Protein AF-A0A9D4ZRN0-F1 (afdb_monomer)

Radius of gyration: 14.26 Å; Cα contacts (8 Å, |Δi|>4): 109; chains: 1; bounding box: 32×36×39 Å

Mean predicted aligned error: 3.95 Å

Nearest PDB structures (foldseek):
  2sqc-assembly1_A  TM=8.623E-01  e=4.900E-04  Alicyclobacillus acidocaldarius
  5bp8-assembly1_A  TM=7.832E-01  e=8.165E-03  Streptomyces platensis
  1w6k-assembly1_A  TM=7.875E-01  e=8.637E-03  Homo sapiens
  7xr7-assembly1_A  TM=6.961E-01  e=7.326E-02  Streptomyces showdoensis

Secondary structure (DSSP, 8-state):
------HHHHHHHHHHHHHHHTSGGGTTHHHHS-HHHHHHHHHHHHHT--TTS----SSSSSHHHHHHHHHHHHHHHT-STHHHHHHHHHHT--TT--

Foldseek 3Di:
DDPDDFLLVLLVVLLVQLVCVVDPNCVCVCVVAPPVNSVVSLVVNVVQQDPQLFHFDPPDPTRVSSLVSSLSSCVSSVHDSNVSSVVSVVVPQDPVRD

Solvent-accessible surface area (backbone atoms only — not comparable to full-atom values): 5494 Å² total; per-residue (Å²): 138,80,94,67,91,49,53,33,61,53,16,51,53,46,28,55,48,33,54,29,67,78,36,92,78,28,73,68,44,61,78,81,51,41,71,68,57,53,52,50,54,50,50,48,48,61,69,57,42,42,95,78,24,37,21,61,21,88,90,44,86,32,48,65,43,8,26,55,33,38,42,51,15,26,65,58,64,70,49,84,67,45,64,45,28,54,52,33,54,62,71,67,55,43,97,83,78,104

pLDDT: mean 92.27, std 7.61, range [54.75, 98.56]

Organism: Adiantum capillus-veneris (NCBI:txid13818)

Structure (mmCIF, N/CA/C/O backbone):
data_AF-A0A9D4ZRN0-F1
#
_entry.id   AF-A0A9D4ZRN0-F1
#
loop_
_atom_site.group_PDB
_atom_site.id
_atom_site.type_symbol
_atom_site.label_atom_id
_atom_site.label_alt_id
_atom_site.label_comp_id
_atom_site.label_asym_id
_atom_site.label_entity_id
_atom_site.label_seq_id
_atom_site.pdbx_PDB_ins_code
_atom_site.Cartn_x
_atom_site.Cartn_y
_atom_site.Cartn_z
_atom_site.occupancy
_atom_site.B_iso_or_equiv
_atom_site.auth_seq_id
_atom_site.auth_comp_id
_atom_site.auth_asym_id
_atom_site.auth_atom_id
_atom_site.pdbx_PDB_model_num
ATOM 1 N N . MET A 1 1 ? 8.562 -23.538 4.192 1.00 65.75 1 MET A N 1
ATOM 2 C CA . MET A 1 1 ? 8.247 -22.134 4.526 1.00 65.75 1 MET A CA 1
ATOM 3 C C . MET A 1 1 ? 8.472 -21.362 3.246 1.00 65.75 1 MET A C 1
ATOM 5 O O . MET A 1 1 ? 9.605 -21.344 2.791 1.00 65.75 1 MET A O 1
ATOM 9 N N . ASN A 1 2 ? 7.408 -20.880 2.608 1.00 75.88 2 ASN A N 1
ATOM 10 C CA . ASN A 1 2 ? 7.514 -20.225 1.305 1.00 75.88 2 ASN A CA 1
ATOM 11 C C . ASN A 1 2 ? 7.520 -18.712 1.517 1.00 75.88 2 ASN A C 1
ATOM 13 O O . ASN A 1 2 ? 6.690 -18.204 2.273 1.00 75.88 2 ASN A O 1
ATOM 17 N N . ASP A 1 3 ? 8.449 -18.022 0.863 1.00 88.50 3 ASP A N 1
ATOM 18 C CA . ASP A 1 3 ? 8.509 -16.563 0.828 1.00 88.50 3 ASP A CA 1
ATOM 19 C C . ASP A 1 3 ? 7.404 -16.051 -0.102 1.00 88.50 3 ASP A C 1
ATOM 21 O O . ASP A 1 3 ? 7.532 -16.058 -1.325 1.00 88.50 3 ASP A O 1
ATOM 25 N N . THR A 1 4 ? 6.246 -15.768 0.491 1.00 92.56 4 THR A N 1
ATOM 26 C CA . THR A 1 4 ? 5.045 -15.339 -0.233 1.00 92.56 4 THR A CA 1
ATOM 27 C C . THR A 1 4 ? 4.995 -13.812 -0.201 1.00 92.56 4 THR A C 1
ATOM 29 O O . THR A 1 4 ? 5.260 -13.248 0.863 1.00 92.56 4 THR A O 1
ATOM 32 N N . PRO A 1 5 ? 4.658 -13.131 -1.312 1.00 93.62 5 PRO A N 1
ATOM 33 C CA . PRO A 1 5 ? 4.539 -11.675 -1.324 1.00 93.62 5 PRO A CA 1
ATOM 34 C C . PRO A 1 5 ? 3.524 -11.187 -0.287 1.00 93.62 5 PRO A C 1
ATOM 36 O O . PRO A 1 5 ? 2.533 -11.865 -0.008 1.00 93.62 5 PRO A O 1
ATOM 39 N N . THR A 1 6 ? 3.776 -10.004 0.274 1.00 97.12 6 THR A N 1
ATOM 40 C CA . THR A 1 6 ? 2.886 -9.362 1.247 1.00 97.12 6 THR A CA 1
ATOM 41 C C . THR A 1 6 ? 2.610 -7.912 0.866 1.00 97.12 6 THR A C 1
ATOM 43 O O . THR A 1 6 ? 3.486 -7.203 0.360 1.00 97.12 6 THR A O 1
ATOM 46 N N . ALA A 1 7 ? 1.385 -7.453 1.138 1.00 97.12 7 ALA A N 1
ATOM 47 C CA . ALA A 1 7 ? 0.941 -6.098 0.818 1.00 97.12 7 ALA A CA 1
ATOM 48 C C . ALA A 1 7 ? 1.839 -5.013 1.436 1.00 97.12 7 ALA A C 1
ATOM 50 O O . ALA A 1 7 ? 2.153 -4.026 0.777 1.00 97.12 7 ALA A O 1
ATOM 51 N N . ASP A 1 8 ? 2.308 -5.202 2.671 1.00 96.88 8 ASP A N 1
ATOM 52 C CA . ASP A 1 8 ? 3.161 -4.229 3.358 1.00 96.88 8 ASP A CA 1
ATOM 53 C C . ASP A 1 8 ? 4.556 -4.082 2.729 1.00 96.88 8 ASP A C 1
ATOM 55 O O . ASP A 1 8 ? 5.048 -2.960 2.609 1.00 96.88 8 ASP A O 1
ATOM 59 N N . VAL A 1 9 ? 5.180 -5.173 2.276 1.00 97.38 9 VAL A N 1
ATOM 60 C CA . VAL A 1 9 ? 6.478 -5.119 1.583 1.00 97.38 9 VAL A CA 1
ATOM 61 C C . VAL A 1 9 ? 6.314 -4.545 0.179 1.00 97.38 9 VAL A C 1
ATOM 63 O O . VAL A 1 9 ? 7.047 -3.623 -0.185 1.00 97.38 9 VAL A O 1
ATOM 66 N N . THR A 1 10 ? 5.321 -5.015 -0.586 1.00 97.19 10 THR A N 1
ATOM 67 C CA . THR A 1 10 ? 5.042 -4.466 -1.921 1.00 97.19 10 THR A CA 1
ATOM 68 C C . THR A 1 10 ? 4.764 -2.968 -1.847 1.00 97.19 10 THR A C 1
ATOM 70 O O . THR A 1 10 ? 5.346 -2.203 -2.612 1.00 97.19 10 THR A O 1
ATOM 73 N N . ALA A 1 11 ? 3.954 -2.516 -0.885 1.00 97.81 11 ALA A N 1
ATOM 74 C CA . ALA A 1 11 ? 3.642 -1.101 -0.715 1.00 97.81 11 ALA A CA 1
ATOM 75 C C . ALA A 1 11 ? 4.892 -0.241 -0.473 1.00 97.81 11 ALA A C 1
ATOM 77 O O . ALA A 1 11 ? 5.016 0.829 -1.062 1.00 97.81 11 ALA A O 1
ATOM 78 N N . ARG A 1 12 ? 5.857 -0.709 0.328 1.00 97.06 12 ARG A N 1
ATOM 79 C CA . ARG A 1 12 ? 7.109 0.033 0.559 1.00 97.06 12 ARG A CA 1
ATOM 80 C C . ARG A 1 12 ? 7.955 0.174 -0.697 1.00 97.06 12 ARG A C 1
ATOM 82 O O . ARG A 1 12 ? 8.497 1.251 -0.936 1.00 97.06 12 ARG A O 1
ATOM 89 N N . VAL A 1 13 ? 8.057 -0.891 -1.490 1.00 95.62 13 VAL A N 1
ATOM 90 C CA . VAL A 1 13 ? 8.771 -0.844 -2.772 1.00 95.62 13 VAL A CA 1
ATOM 91 C C . VAL A 1 13 ? 8.070 0.129 -3.715 1.00 95.62 13 VAL A C 1
ATOM 93 O O . VAL A 1 13 ? 8.717 1.019 -4.254 1.00 95.62 13 VAL A O 1
ATOM 96 N N . MET A 1 14 ? 6.748 0.027 -3.852 1.00 95.56 14 MET A N 1
ATOM 97 C CA . MET A 1 14 ? 5.964 0.914 -4.715 1.00 95.56 14 MET A CA 1
ATOM 98 C C . MET A 1 14 ? 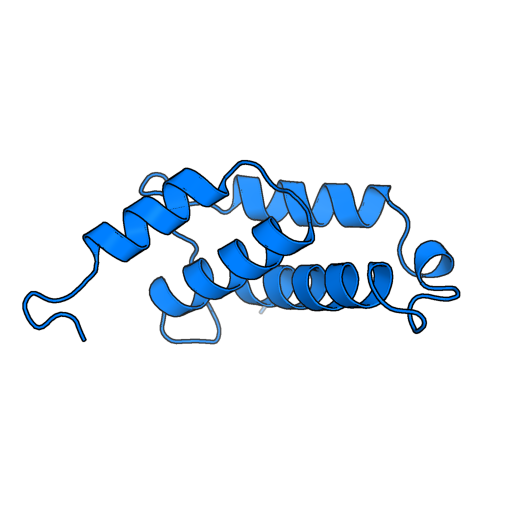6.070 2.389 -4.291 1.00 95.56 14 MET A C 1
ATOM 100 O O . MET A 1 14 ? 6.264 3.251 -5.144 1.00 95.56 14 MET A O 1
ATOM 104 N N . GLU A 1 15 ? 6.014 2.686 -2.988 1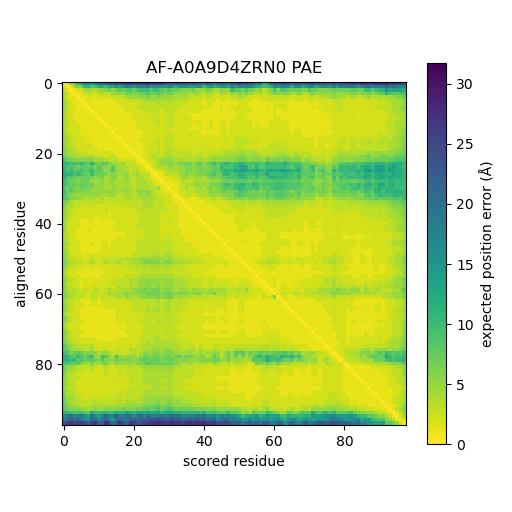.00 96.00 15 GLU A N 1
ATOM 105 C CA . GLU A 1 15 ? 6.201 4.046 -2.461 1.00 96.00 15 GLU A CA 1
ATOM 106 C C . GLU A 1 15 ? 7.602 4.590 -2.782 1.00 96.00 15 GLU A C 1
ATOM 108 O O . GLU A 1 15 ? 7.725 5.693 -3.317 1.00 96.00 15 GLU A O 1
ATOM 113 N N . LEU A 1 16 ? 8.660 3.828 -2.470 1.00 94.06 16 LEU A N 1
ATOM 114 C CA . LEU A 1 16 ? 10.047 4.228 -2.742 1.00 94.06 16 LEU A CA 1
ATOM 115 C C . LEU A 1 16 ? 10.226 4.589 -4.215 1.00 94.06 16 LEU A C 1
ATOM 117 O O . LEU A 1 16 ? 10.826 5.600 -4.563 1.00 94.06 16 LEU A O 1
ATOM 121 N N . VAL A 1 17 ? 9.690 3.744 -5.076 1.00 92.50 17 VAL A N 1
ATOM 122 C CA . VAL A 1 17 ? 9.854 3.850 -6.515 1.00 92.50 17 VAL A CA 1
ATOM 123 C C . VAL A 1 17 ? 9.124 5.056 -7.055 1.00 92.50 17 VAL A C 1
ATOM 125 O O . VAL A 1 17 ? 9.713 5.811 -7.821 1.00 92.50 17 VAL A O 1
ATOM 128 N N . GLY A 1 18 ? 7.868 5.249 -6.658 1.00 91.50 18 GLY A N 1
ATOM 129 C CA . GLY A 1 18 ? 7.116 6.419 -7.080 1.00 91.50 18 GLY A CA 1
ATOM 130 C C . GLY A 1 18 ? 7.840 7.710 -6.682 1.00 91.50 18 GLY A C 1
ATOM 131 O O . GLY A 1 18 ? 7.982 8.610 -7.502 1.00 91.50 18 GLY A O 1
ATOM 132 N N . ARG A 1 19 ? 8.430 7.753 -5.477 1.00 92.06 19 ARG A N 1
ATOM 133 C CA . ARG A 1 19 ? 9.245 8.894 -5.026 1.00 92.06 19 ARG A CA 1
ATOM 134 C C . ARG A 1 19 ? 10.518 9.076 -5.848 1.00 92.06 19 ARG A C 1
ATOM 136 O O . ARG A 1 19 ? 10.914 10.208 -6.099 1.00 92.06 19 ARG A O 1
ATOM 143 N N . LEU A 1 20 ? 11.170 7.985 -6.253 1.00 91.50 20 LEU A N 1
ATOM 144 C CA . LEU A 1 20 ? 12.352 8.056 -7.110 1.00 91.50 20 LEU A CA 1
ATOM 145 C C . LEU A 1 20 ? 12.002 8.573 -8.507 1.00 91.50 20 LEU A C 1
ATOM 147 O O . LEU A 1 20 ? 12.754 9.394 -9.022 1.00 91.50 20 LEU A O 1
ATOM 151 N N . ILE A 1 21 ? 10.866 8.154 -9.077 1.00 88.12 21 ILE A N 1
ATOM 152 C CA . ILE A 1 21 ? 10.351 8.649 -10.368 1.00 88.12 21 ILE A CA 1
ATOM 153 C C . ILE A 1 21 ? 10.074 10.156 -10.309 1.00 88.12 21 ILE A C 1
ATOM 155 O O . ILE A 1 21 ? 10.363 10.867 -11.266 1.00 88.12 21 ILE A O 1
ATOM 159 N N . GLU A 1 22 ? 9.539 10.649 -9.192 1.00 86.06 22 GLU A N 1
ATOM 160 C CA . GLU A 1 22 ? 9.314 12.084 -8.969 1.00 86.06 22 GLU A CA 1
ATOM 161 C C . GLU A 1 22 ? 10.612 12.876 -8.724 1.00 86.06 22 GLU A C 1
ATOM 163 O O . GLU A 1 22 ? 10.604 14.106 -8.775 1.00 86.06 22 GLU A O 1
ATOM 168 N N . SER A 1 23 ? 11.725 12.194 -8.446 1.00 87.56 23 SER A N 1
ATOM 169 C CA . SER A 1 23 ? 13.009 12.811 -8.110 1.00 87.56 23 SER A CA 1
ATOM 170 C C . SER A 1 23 ? 14.003 12.789 -9.273 1.00 87.56 23 SER A C 1
ATOM 172 O O . SER A 1 23 ? 13.974 11.913 -10.133 1.00 87.56 23 SER A O 1
ATOM 174 N N . GLU A 1 24 ? 14.996 13.678 -9.228 1.00 82.44 24 GLU A N 1
ATOM 175 C CA . GLU A 1 24 ? 16.134 13.66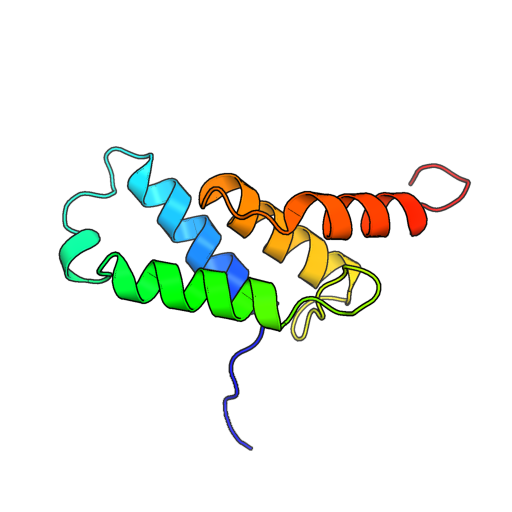3 -10.163 1.00 82.44 24 GLU A CA 1
ATOM 176 C C . GLU A 1 24 ? 17.013 12.399 -10.024 1.00 82.44 24 GLU A C 1
ATOM 178 O O . GLU A 1 24 ? 17.827 12.110 -10.894 1.00 82.44 24 GLU A O 1
ATOM 183 N N . GLN A 1 25 ? 16.837 11.612 -8.954 1.00 82.06 25 GLN A N 1
ATOM 184 C CA . GLN A 1 25 ? 17.581 10.370 -8.701 1.00 82.06 25 GLN A CA 1
ATOM 185 C C . GLN A 1 25 ? 16.998 9.157 -9.445 1.00 82.06 25 GLN A C 1
ATOM 187 O O . GLN A 1 25 ? 17.555 8.064 -9.363 1.00 82.06 25 GLN A O 1
ATOM 192 N N . GLY A 1 26 ? 15.876 9.324 -10.154 1.00 79.88 26 GLY A N 1
ATOM 193 C CA . GLY A 1 26 ? 15.209 8.261 -10.908 1.00 79.88 26 GLY A CA 1
ATOM 194 C C . GLY A 1 26 ? 15.877 7.891 -12.237 1.00 79.88 26 GLY A C 1
ATOM 195 O O . GLY A 1 26 ? 15.340 7.060 -12.976 1.00 79.88 26 GLY A O 1
ATOM 196 N N . GLU A 1 27 ? 17.020 8.492 -12.579 1.00 82.00 27 GLU A N 1
ATOM 197 C CA . GLU A 1 27 ? 17.711 8.221 -13.839 1.00 82.00 27 GLU A CA 1
ATOM 198 C C . GLU A 1 27 ? 18.088 6.730 -13.953 1.00 82.00 27 GLU A C 1
ATOM 200 O O . GLU A 1 27 ? 18.679 6.132 -13.056 1.00 82.00 27 GLU A O 1
ATOM 205 N N . GLY A 1 28 ? 17.681 6.089 -15.052 1.00 81.94 28 GLY A N 1
ATOM 206 C CA . GLY A 1 28 ? 17.902 4.656 -15.280 1.00 81.94 28 GLY A CA 1
ATOM 207 C C . GLY A 1 28 ? 16.939 3.708 -14.549 1.00 81.94 28 GLY A C 1
ATOM 208 O O . GLY A 1 28 ? 16.959 2.508 -14.826 1.00 81.94 28 GLY A O 1
ATOM 209 N N . LEU A 1 29 ? 16.038 4.197 -13.686 1.00 85.00 29 LEU A N 1
ATOM 210 C CA . LEU A 1 29 ? 15.076 3.349 -12.962 1.00 85.00 29 LEU A CA 1
ATOM 211 C C . LEU A 1 29 ? 14.159 2.559 -13.909 1.00 85.00 29 LEU A C 1
ATOM 213 O O . LEU A 1 29 ? 13.878 1.389 -13.661 1.00 85.00 29 LEU A O 1
ATOM 217 N N . ALA A 1 30 ? 13.758 3.163 -15.031 1.00 79.44 30 ALA A N 1
ATOM 218 C CA . ALA A 1 30 ? 12.918 2.516 -16.041 1.00 79.44 30 ALA A CA 1
ATOM 219 C C . ALA A 1 30 ? 13.553 1.248 -16.648 1.00 79.44 30 ALA A C 1
ATOM 221 O O . ALA A 1 30 ? 12.828 0.356 -17.086 1.00 79.44 30 ALA A O 1
ATOM 222 N N . GLN A 1 31 ? 14.889 1.141 -16.652 1.00 82.94 31 GLN A N 1
ATOM 223 C CA . GLN A 1 31 ? 15.599 -0.053 -17.122 1.00 82.94 31 GLN A CA 1
ATOM 224 C C . GLN A 1 31 ? 15.451 -1.221 -16.141 1.00 82.94 31 GLN A C 1
ATOM 226 O O . GLN A 1 31 ? 15.275 -2.365 -16.554 1.00 82.94 31 GLN A O 1
ATOM 231 N N . TRP A 1 32 ? 15.526 -0.932 -14.843 1.00 81.62 32 TRP A N 1
ATOM 232 C CA . TRP A 1 32 ? 15.408 -1.935 -13.784 1.00 81.62 32 TRP A CA 1
ATOM 233 C C . TRP A 1 32 ? 13.957 -2.246 -13.444 1.00 81.62 32 TRP A C 1
ATOM 235 O O . TRP A 1 32 ? 13.661 -3.313 -12.906 1.00 81.62 32 TRP A O 1
ATOM 245 N N . MET A 1 33 ? 13.050 -1.324 -13.764 1.00 85.50 33 MET A N 1
ATOM 246 C CA . MET A 1 33 ? 11.659 -1.445 -13.390 1.00 85.50 33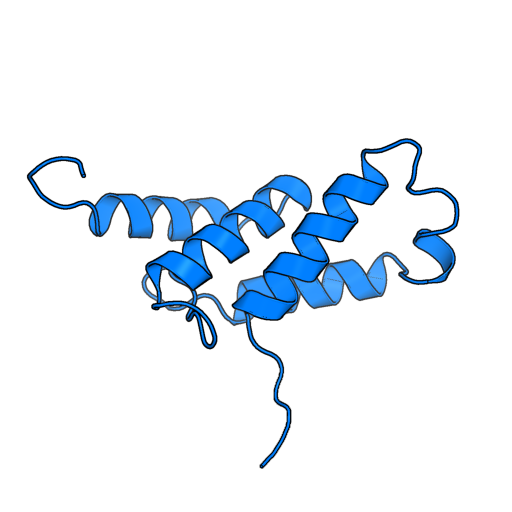 MET A CA 1
ATOM 247 C C . MET A 1 33 ? 10.720 -0.830 -14.432 1.00 85.50 33 MET A C 1
ATOM 249 O O . MET A 1 33 ? 10.286 0.320 -14.319 1.00 85.50 33 MET A O 1
ATOM 253 N N . PRO A 1 34 ? 10.394 -1.621 -15.466 1.00 89.31 34 PRO A N 1
ATOM 254 C CA . PRO A 1 34 ? 9.451 -1.227 -16.500 1.00 89.31 34 PRO A CA 1
ATOM 255 C C . PRO A 1 34 ? 8.069 -0.876 -15.936 1.00 89.31 34 PRO A C 1
ATOM 257 O O . PRO A 1 34 ? 7.626 -1.456 -14.942 1.00 89.31 34 PRO A O 1
ATOM 260 N N . LEU A 1 35 ? 7.338 -0.006 -16.639 1.00 88.12 35 LEU A N 1
ATOM 261 C CA . LEU A 1 35 ? 5.968 0.404 -16.288 1.00 88.12 35 LEU A CA 1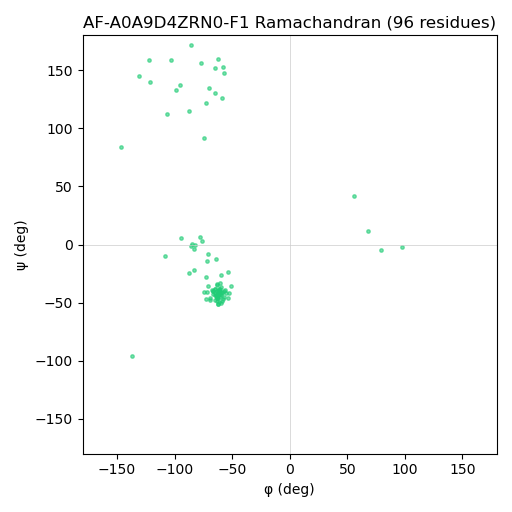
ATOM 262 C C . LEU A 1 35 ? 5.027 -0.785 -16.036 1.00 88.12 35 LEU A C 1
ATOM 264 O O . LEU A 1 35 ? 4.197 -0.738 -15.134 1.00 88.12 35 LEU A O 1
ATOM 268 N N . GLU A 1 36 ? 5.186 -1.880 -16.778 1.00 92.50 36 GLU A N 1
ATOM 269 C CA . GLU A 1 36 ? 4.398 -3.103 -16.590 1.00 92.50 36 GLU A CA 1
ATOM 270 C C . GLU A 1 36 ? 4.620 -3.758 -15.219 1.00 92.50 36 GLU A C 1
ATOM 272 O O . GLU A 1 36 ? 3.690 -4.318 -14.641 1.00 92.50 36 GLU A O 1
ATOM 277 N N . VAL A 1 37 ? 5.841 -3.695 -14.676 1.00 92.94 37 VAL A N 1
ATOM 278 C CA . VAL A 1 37 ? 6.149 -4.214 -13.333 1.00 92.94 37 VAL A CA 1
ATOM 279 C C . VAL A 1 37 ? 5.420 -3.385 -12.281 1.00 92.94 37 VAL A C 1
ATOM 281 O O . VAL A 1 37 ? 4.816 -3.945 -11.367 1.00 92.94 37 VAL A O 1
ATOM 284 N N . LEU A 1 38 ? 5.420 -2.062 -12.452 1.00 92.31 38 LEU A N 1
ATOM 285 C CA . LEU A 1 38 ? 4.725 -1.130 -11.565 1.00 92.31 38 LEU A CA 1
ATOM 286 C C . LEU A 1 38 ? 3.213 -1.337 -11.613 1.00 92.31 38 LEU A C 1
ATOM 288 O O . LEU A 1 38 ? 2.571 -1.422 -10.569 1.00 92.31 38 LEU A O 1
ATOM 292 N N . ALA A 1 39 ? 2.656 -1.509 -12.812 1.00 93.50 39 ALA A N 1
ATO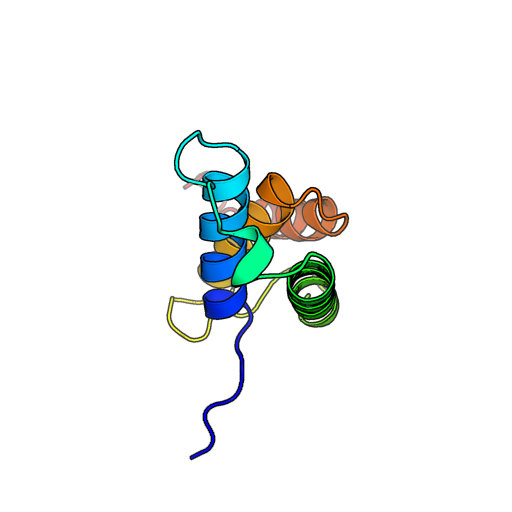M 293 C CA . ALA A 1 39 ? 1.242 -1.810 -12.989 1.00 93.50 39 ALA A CA 1
ATOM 294 C C . ALA A 1 39 ? 0.844 -3.111 -12.273 1.00 93.50 39 ALA A C 1
ATOM 296 O O . ALA A 1 39 ? -0.181 -3.149 -11.597 1.00 93.50 39 ALA A O 1
ATOM 297 N N . ARG A 1 40 ? 1.677 -4.162 -12.341 1.00 96.06 40 ARG A N 1
ATOM 298 C CA . ARG A 1 40 ? 1.431 -5.413 -11.600 1.00 96.06 40 ARG A CA 1
ATOM 299 C C . ARG A 1 40 ? 1.523 -5.233 -10.087 1.00 96.06 40 ARG A C 1
ATOM 301 O O . ARG A 1 40 ? 0.708 -5.809 -9.374 1.00 96.06 40 ARG A O 1
ATOM 308 N N . GLY A 1 41 ? 2.488 -4.453 -9.599 1.00 95.44 41 GLY A N 1
ATOM 309 C CA . GLY A 1 41 ? 2.610 -4.145 -8.172 1.00 95.44 41 GLY A CA 1
ATOM 310 C C . GLY A 1 41 ? 1.392 -3.386 -7.643 1.00 95.44 41 GLY A C 1
ATOM 311 O O . GLY A 1 41 ? 0.862 -3.726 -6.587 1.00 95.44 41 GLY A O 1
ATOM 312 N N . LEU A 1 42 ? 0.896 -2.416 -8.415 1.00 95.44 42 LEU A N 1
ATOM 313 C CA . LEU A 1 42 ? -0.316 -1.674 -8.083 1.00 95.44 42 LEU A CA 1
ATOM 314 C C . LEU A 1 42 ? -1.551 -2.583 -8.098 1.00 95.44 42 LEU A C 1
ATOM 316 O O . LEU A 1 42 ? -2.296 -2.600 -7.122 1.00 95.44 42 LEU A O 1
ATOM 320 N N . ALA A 1 43 ? -1.717 -3.391 -9.147 1.00 96.75 43 ALA A N 1
ATOM 321 C CA . ALA A 1 43 ? -2.817 -4.348 -9.256 1.00 96.75 43 ALA A CA 1
ATOM 322 C C . ALA A 1 43 ? -2.807 -5.380 -8.118 1.00 96.75 43 ALA A C 1
ATOM 324 O O . ALA A 1 43 ? -3.856 -5.724 -7.583 1.00 96.75 43 ALA A O 1
ATOM 325 N N . TYR A 1 44 ? -1.626 -5.847 -7.704 1.00 97.56 44 TYR A N 1
ATOM 326 C CA . TYR A 1 44 ? -1.489 -6.714 -6.537 1.00 97.56 44 TYR A CA 1
ATOM 327 C C . TYR A 1 44 ? -2.010 -6.025 -5.275 1.00 97.56 44 TYR A C 1
ATOM 329 O O . TYR A 1 44 ? -2.856 -6.586 -4.589 1.00 97.56 44 TYR A O 1
ATOM 337 N N . LEU A 1 45 ? -1.585 -4.787 -4.999 1.00 97.75 45 LEU A N 1
ATOM 338 C CA . LEU A 1 45 ? -2.099 -4.053 -3.842 1.00 97.75 45 LEU A CA 1
ATOM 339 C C . LEU A 1 45 ? -3.614 -3.828 -3.934 1.00 97.75 45 LEU A C 1
ATOM 341 O O . LEU A 1 45 ? -4.292 -3.935 -2.922 1.00 97.75 45 LEU A O 1
ATOM 345 N N . GLN A 1 46 ? -4.167 -3.554 -5.115 1.00 97.12 46 GLN A N 1
ATOM 346 C CA . GLN A 1 46 ? -5.620 -3.432 -5.285 1.00 97.12 46 GLN A CA 1
ATOM 347 C C . GLN A 1 46 ? -6.344 -4.745 -4.943 1.00 97.12 46 GLN A C 1
ATOM 349 O O . GLN A 1 46 ? -7.352 -4.721 -4.243 1.00 97.12 46 GLN A O 1
ATOM 354 N N . ASN A 1 47 ? -5.798 -5.884 -5.372 1.00 97.25 47 ASN A N 1
ATOM 355 C CA . ASN A 1 47 ? -6.378 -7.206 -5.122 1.00 97.25 47 ASN A CA 1
ATOM 356 C C . ASN A 1 47 ? -6.235 -7.678 -3.667 1.00 97.25 47 ASN A C 1
ATOM 358 O O . ASN A 1 47 ? -7.071 -8.441 -3.196 1.00 97.25 47 ASN A O 1
ATOM 362 N N . GLU A 1 48 ? -5.202 -7.229 -2.954 1.00 97.81 48 GLU A N 1
ATOM 363 C CA . GLU A 1 48 ? -4.985 -7.542 -1.532 1.00 97.81 48 GLU A CA 1
ATOM 364 C C . GLU A 1 48 ? -5.796 -6.641 -0.586 1.00 97.81 48 GLU A C 1
ATOM 366 O O . GLU A 1 48 ? -5.673 -6.759 0.635 1.00 97.81 48 GLU A O 1
ATOM 371 N N . GLN A 1 49 ? -6.586 -5.697 -1.110 1.00 98.31 49 GLN A N 1
ATOM 372 C CA . GLN A 1 49 ? -7.450 -4.884 -0.262 1.00 98.31 49 GLN A CA 1
ATOM 373 C C . GLN A 1 49 ? -8.628 -5.721 0.242 1.00 98.31 49 GLN A C 1
ATOM 375 O O . GLN A 1 49 ? -9.452 -6.202 -0.536 1.00 98.31 49 GLN A O 1
ATOM 380 N N . GLU A 1 50 ? -8.754 -5.818 1.561 1.00 98.06 50 GLU A N 1
ATOM 381 C CA . GLU A 1 50 ? -9.844 -6.525 2.228 1.00 98.06 50 GLU A CA 1
ATOM 382 C C . GLU A 1 50 ? -11.203 -5.884 1.908 1.00 98.06 50 GLU A C 1
ATOM 384 O O . GLU A 1 50 ? -11.291 -4.696 1.579 1.00 98.06 50 GLU A O 1
ATOM 389 N N . GLU A 1 51 ? -12.298 -6.628 2.079 1.00 97.19 51 GLU A N 1
ATOM 390 C CA . GLU A 1 51 ? -13.664 -6.132 1.827 1.00 97.19 51 GLU A CA 1
ATOM 391 C C . GLU A 1 51 ? -13.951 -4.812 2.567 1.00 97.19 51 GLU A C 1
ATOM 393 O O . GLU A 1 51 ? -14.454 -3.845 1.983 1.00 97.19 51 GLU A O 1
ATOM 398 N N . ASP A 1 52 ? -13.509 -4.726 3.824 1.00 96.06 52 ASP A N 1
ATOM 399 C CA . ASP A 1 52 ? -13.657 -3.560 4.700 1.00 96.06 52 ASP A CA 1
ATOM 400 C C . ASP A 1 52 ? -12.778 -2.356 4.287 1.00 96.06 52 ASP A C 1
ATOM 402 O O . ASP A 1 52 ? -12.946 -1.254 4.819 1.00 96.06 52 ASP A O 1
ATOM 406 N N . GLY A 1 53 ? -11.877 -2.540 3.316 1.00 97.44 53 GLY A N 1
ATOM 407 C CA . GLY A 1 53 ? -11.024 -1.510 2.718 1.00 97.44 53 GLY A CA 1
ATOM 408 C C . GLY A 1 53 ? -9.604 -1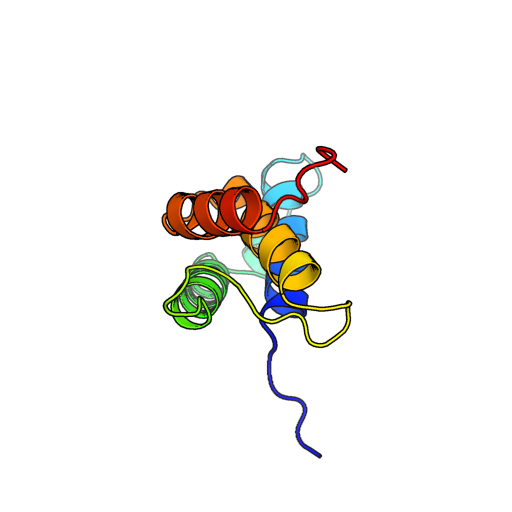.431 3.283 1.00 97.44 53 GLY A C 1
ATOM 409 O O . GLY A 1 53 ? -8.824 -0.598 2.826 1.00 97.44 53 GLY A O 1
ATOM 410 N N . CYS A 1 54 ? -9.257 -2.250 4.275 1.00 98.06 54 CYS A N 1
ATOM 411 C CA . CYS A 1 54 ? -7.918 -2.281 4.858 1.00 98.06 54 CYS A CA 1
ATOM 412 C C . CYS A 1 54 ? -6.955 -3.192 4.096 1.00 98.06 54 CYS A C 1
ATOM 414 O O . CYS A 1 54 ? -7.351 -3.956 3.223 1.00 98.06 54 CYS A O 1
ATOM 416 N N . TRP A 1 55 ? -5.682 -3.119 4.477 1.00 98.56 55 TRP A N 1
ATOM 417 C CA . TRP A 1 55 ? -4.658 -4.078 4.082 1.00 98.56 55 TRP A CA 1
ATOM 418 C C . TRP A 1 55 ? -4.039 -4.721 5.305 1.00 98.56 55 TRP A C 1
ATOM 420 O O . TRP A 1 55 ? -3.754 -4.048 6.303 1.00 98.56 55 TRP A O 1
ATOM 430 N N . TRP A 1 56 ? -3.787 -6.019 5.206 1.00 97.81 56 TRP A N 1
ATOM 431 C CA . TRP A 1 56 ? -3.059 -6.754 6.221 1.00 97.81 56 TRP A CA 1
ATOM 432 C C . TRP A 1 56 ? -1.571 -6.363 6.244 1.00 97.81 56 TRP A C 1
ATOM 434 O O . TRP A 1 56 ? -0.917 -6.245 5.209 1.00 97.81 56 TRP A O 1
ATOM 444 N N . GLY A 1 57 ? -1.030 -6.146 7.447 1.00 97.12 57 GLY A N 1
ATOM 445 C CA . GLY A 1 57 ? 0.396 -5.912 7.672 1.00 97.12 57 GLY A CA 1
ATOM 446 C C . GLY A 1 57 ? 1.031 -7.143 8.305 1.00 97.12 57 GLY A C 1
ATOM 447 O O . GLY A 1 57 ? 0.734 -7.464 9.455 1.00 97.12 57 GLY A O 1
ATOM 448 N N . ARG A 1 58 ? 1.916 -7.831 7.578 1.00 96.31 58 ARG A N 1
ATOM 449 C CA . ARG A 1 58 ? 2.588 -9.041 8.066 1.00 96.31 58 ARG A CA 1
ATOM 450 C C . ARG A 1 58 ? 3.676 -8.724 9.088 1.00 96.31 58 ARG A C 1
ATOM 452 O O . ARG A 1 58 ? 3.832 -9.480 10.054 1.00 96.31 58 ARG A O 1
ATOM 459 N N . TRP A 1 59 ? 4.438 -7.660 8.834 1.00 95.50 59 TRP A N 1
ATOM 460 C CA . TRP A 1 59 ? 5.688 -7.333 9.530 1.00 95.50 59 TRP A CA 1
ATOM 461 C C . TRP A 1 59 ? 5.582 -6.132 10.474 1.00 95.50 59 TRP A C 1
ATOM 463 O O . TRP A 1 59 ? 6.483 -5.897 11.276 1.00 95.50 59 TRP A O 1
ATOM 473 N N . GLY A 1 60 ? 4.470 -5.402 10.426 1.00 94.19 60 GLY A N 1
ATOM 474 C CA . GLY A 1 60 ? 4.093 -4.409 11.429 1.00 94.19 60 GLY A CA 1
ATOM 475 C C . GLY A 1 60 ? 2.735 -4.745 12.034 1.00 94.19 60 GLY A C 1
ATOM 476 O O . GLY A 1 60 ? 1.952 -5.476 11.441 1.00 94.19 60 GLY A O 1
ATOM 477 N N . VAL A 1 61 ? 2.438 -4.220 13.222 1.00 92.62 61 VAL A N 1
ATOM 478 C CA . VAL A 1 61 ? 1.162 -4.480 13.906 1.00 92.62 61 VAL A CA 1
ATOM 479 C C . VAL A 1 61 ? 0.119 -3.466 13.442 1.00 92.62 61 VAL A C 1
ATOM 481 O O . VAL A 1 61 ? 0.221 -2.284 13.745 1.00 92.62 61 VAL A O 1
ATOM 484 N N . ASN A 1 62 ? -0.958 -3.812 12.752 1.00 95.06 62 ASN A N 1
ATOM 485 C CA . ASN A 1 62 ? -1.273 -4.974 11.921 1.00 95.06 62 ASN A CA 1
ATOM 486 C C . ASN A 1 62 ? -1.978 -4.361 10.694 1.00 95.06 62 ASN A C 1
ATOM 488 O O . ASN A 1 62 ? -1.324 -3.739 9.861 1.00 95.06 62 ASN A O 1
ATOM 492 N N . TYR A 1 63 ? -3.313 -4.324 10.686 1.00 97.81 63 TYR A N 1
ATOM 493 C CA . TYR A 1 63 ? -4.090 -3.667 9.634 1.00 97.81 63 TYR A CA 1
ATOM 494 C C . TYR A 1 63 ? -3.863 -2.155 9.537 1.00 97.81 63 TYR A C 1
ATOM 496 O O . TYR A 1 63 ? -3.859 -1.613 8.441 1.00 97.81 63 TYR A O 1
ATOM 504 N N . ILE A 1 64 ? -3.625 -1.455 10.654 1.00 97.56 64 ILE A N 1
ATOM 505 C CA . ILE A 1 64 ? -3.264 -0.025 10.608 1.00 97.56 64 ILE A CA 1
ATOM 506 C C . ILE A 1 64 ? -1.928 0.155 9.877 1.00 97.56 64 ILE A C 1
ATOM 508 O O . ILE A 1 64 ? -1.827 0.995 8.990 1.00 97.56 64 ILE A O 1
ATOM 512 N N . HIS A 1 65 ? -0.923 -0.664 10.197 1.00 97.62 65 HIS A N 1
ATOM 513 C CA . HIS A 1 65 ? 0.382 -0.609 9.542 1.00 97.62 65 HIS A CA 1
ATOM 514 C C . HIS A 1 65 ? 0.282 -0.912 8.040 1.00 97.62 65 HIS A C 1
ATOM 516 O O . HIS A 1 65 ? 0.761 -0.119 7.228 1.00 97.62 65 HIS A O 1
ATOM 522 N N . GLY A 1 66 ? -0.370 -2.023 7.675 1.00 98.19 66 GLY A N 1
ATOM 523 C CA . GLY A 1 66 ? -0.574 -2.407 6.277 1.00 98.19 66 GLY A CA 1
ATOM 524 C C . GLY A 1 66 ? -1.342 -1.342 5.495 1.00 98.19 66 GLY A C 1
ATOM 525 O O . GLY A 1 66 ? -0.881 -0.893 4.449 1.00 98.19 66 GLY A O 1
ATOM 526 N N . THR A 1 67 ? -2.460 -0.859 6.047 1.00 98.38 67 THR A N 1
ATOM 527 C CA . THR A 1 67 ? -3.308 0.154 5.398 1.00 98.38 67 THR A CA 1
ATOM 528 C C . THR A 1 67 ? -2.581 1.479 5.208 1.00 98.38 67 THR A C 1
ATOM 530 O O . THR A 1 67 ? -2.646 2.050 4.124 1.00 98.38 67 THR A O 1
ATOM 533 N N . CYS A 1 68 ? -1.847 1.968 6.213 1.00 97.75 68 CYS A N 1
ATOM 534 C CA . CYS A 1 68 ? -1.054 3.188 6.059 1.00 97.75 68 CYS A CA 1
ATOM 535 C C . CYS A 1 68 ? -0.003 3.038 4.950 1.00 97.75 68 CYS A C 1
ATOM 537 O O . CYS A 1 68 ? 0.115 3.925 4.110 1.00 97.75 68 CYS A O 1
ATOM 539 N N . GLY A 1 69 ? 0.722 1.914 4.912 1.00 97.75 69 GLY A N 1
ATOM 540 C CA . GLY A 1 69 ? 1.712 1.650 3.864 1.00 97.75 69 GLY A CA 1
ATOM 541 C C . GLY A 1 69 ? 1.092 1.607 2.466 1.00 97.75 69 GLY A C 1
ATOM 542 O O . GLY A 1 69 ? 1.558 2.302 1.564 1.00 97.75 69 GLY A O 1
ATOM 543 N N . ALA A 1 70 ? 0.007 0.849 2.297 1.00 98.06 70 ALA A N 1
ATOM 544 C CA . ALA A 1 70 ? -0.698 0.743 1.023 1.00 98.06 70 ALA A CA 1
ATOM 545 C C . ALA A 1 70 ? -1.233 2.102 0.544 1.00 98.06 70 ALA A C 1
ATOM 547 O O . ALA A 1 70 ? -1.087 2.432 -0.629 1.00 98.06 70 ALA A O 1
ATOM 548 N N . LEU A 1 71 ? -1.777 2.933 1.439 1.00 98.00 71 LEU A N 1
ATOM 549 C CA . LEU A 1 71 ? -2.242 4.276 1.078 1.00 98.00 71 LEU A CA 1
ATOM 550 C C . LEU A 1 71 ? -1.107 5.186 0.600 1.00 98.00 71 LEU A C 1
ATOM 552 O O . LEU A 1 71 ? -1.305 5.919 -0.366 1.00 98.00 71 LEU A O 1
ATOM 556 N N . MET A 1 72 ? 0.071 5.125 1.226 1.00 97.38 72 MET A N 1
ATOM 557 C CA . MET A 1 72 ? 1.233 5.889 0.759 1.00 97.38 72 MET A CA 1
ATOM 558 C C . MET A 1 72 ? 1.651 5.457 -0.648 1.00 97.38 72 MET A C 1
ATOM 560 O O . MET A 1 72 ? 1.816 6.307 -1.518 1.00 97.38 72 MET A O 1
ATOM 564 N N . ALA A 1 73 ? 1.732 4.147 -0.894 1.00 96.94 73 ALA A N 1
ATOM 565 C CA . ALA A 1 73 ? 2.026 3.612 -2.221 1.00 96.94 73 ALA A CA 1
ATOM 566 C C . ALA A 1 73 ? 1.001 4.074 -3.267 1.00 96.94 73 ALA A C 1
ATOM 568 O O . ALA A 1 73 ? 1.376 4.541 -4.339 1.00 96.94 73 ALA A O 1
ATOM 569 N N . MET A 1 74 ? -0.292 3.986 -2.946 1.00 95.38 74 MET A N 1
ATOM 570 C CA . MET A 1 74 ? -1.372 4.393 -3.845 1.00 95.38 74 MET A CA 1
ATOM 571 C C . MET A 1 74 ? -1.350 5.897 -4.133 1.00 95.38 74 MET A C 1
ATOM 573 O O . MET A 1 74 ? -1.596 6.287 -5.267 1.00 95.38 74 MET A O 1
ATOM 577 N N . LEU A 1 75 ? -1.042 6.744 -3.146 1.00 94.69 75 LEU A N 1
ATOM 578 C CA . LEU A 1 75 ? -0.936 8.194 -3.346 1.00 94.69 75 LEU A CA 1
ATOM 579 C C . LEU A 1 75 ? 0.188 8.547 -4.321 1.00 94.69 75 LEU A C 1
ATOM 581 O O . LEU A 1 75 ? -0.031 9.338 -5.234 1.00 94.69 75 LEU A O 1
ATOM 585 N N . THR A 1 76 ? 1.363 7.941 -4.154 1.00 91.81 76 THR A N 1
ATOM 586 C CA . THR A 1 76 ? 2.510 8.198 -5.035 1.00 91.81 76 THR A CA 1
ATOM 587 C C . THR A 1 76 ? 2.297 7.610 -6.433 1.00 91.81 76 THR A C 1
ATOM 589 O O . THR A 1 76 ? 2.684 8.206 -7.431 1.00 91.81 76 THR A O 1
ATOM 592 N N . MET A 1 77 ? 1.634 6.457 -6.528 1.00 88.31 77 MET A N 1
ATOM 593 C CA . MET A 1 77 ? 1.408 5.749 -7.794 1.00 88.31 77 MET A CA 1
ATOM 594 C C . MET A 1 77 ? 0.056 6.069 -8.454 1.00 88.31 77 MET A C 1
ATOM 596 O O . MET A 1 77 ? -0.284 5.450 -9.457 1.00 88.31 77 MET A O 1
ATOM 600 N N . GLN A 1 78 ? -0.711 7.018 -7.902 1.00 85.88 78 GLN A N 1
ATOM 601 C CA . GLN A 1 78 ? -2.039 7.439 -8.379 1.00 85.88 78 GLN A CA 1
ATOM 602 C C . GLN A 1 78 ? -3.069 6.291 -8.490 1.00 85.88 78 GLN A C 1
ATOM 604 O O . GLN A 1 78 ? -3.840 6.214 -9.443 1.00 85.88 78 GLN A O 1
ATOM 609 N N . GLY A 1 79 ? -3.092 5.389 -7.505 1.00 82.19 79 GLY A N 1
ATOM 610 C CA . GLY A 1 79 ? -4.046 4.278 -7.429 1.00 82.19 79 GLY A CA 1
ATOM 611 C C . GLY A 1 79 ? -5.454 4.682 -6.964 1.00 82.19 79 GLY A C 1
ATOM 612 O O . GLY A 1 79 ? -5.640 5.665 -6.250 1.00 82.19 79 GLY A O 1
ATOM 613 N N . GLU A 1 80 ? -6.466 3.889 -7.329 1.00 87.88 80 GLU A N 1
ATOM 614 C CA . GLU A 1 80 ? -7.887 4.242 -7.128 1.00 87.88 80 GLU A CA 1
ATOM 615 C C . GLU A 1 80 ? -8.459 3.839 -5.749 1.00 87.88 80 GLU A C 1
ATOM 617 O O . GLU A 1 80 ? -9.376 4.483 -5.230 1.00 87.88 80 GLU A O 1
ATOM 622 N N . GLU A 1 81 ? -7.883 2.827 -5.090 1.00 91.38 81 GLU A N 1
ATOM 623 C CA . GLU A 1 81 ? -8.433 2.216 -3.862 1.00 91.38 81 GLU A CA 1
ATOM 624 C C . GLU A 1 81 ? -8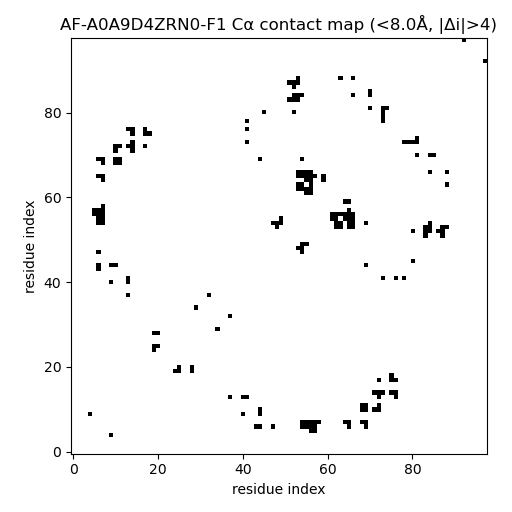.194 3.029 -2.571 1.00 91.38 81 GLU A C 1
ATOM 626 O O . GLU A 1 81 ? -8.546 2.609 -1.459 1.00 91.38 81 GLU A O 1
ATOM 631 N N . ILE A 1 82 ? -7.640 4.240 -2.705 1.00 95.44 82 ILE A N 1
ATOM 632 C CA . ILE A 1 82 ? -7.306 5.155 -1.600 1.00 95.44 82 ILE A CA 1
ATOM 633 C C . ILE A 1 82 ? -8.532 5.445 -0.732 1.00 95.44 82 ILE A C 1
ATOM 635 O O . ILE A 1 82 ? -8.456 5.470 0.500 1.00 95.44 82 ILE A O 1
ATOM 639 N N . ARG A 1 83 ? -9.692 5.659 -1.365 1.00 96.00 83 ARG A N 1
ATOM 640 C CA . ARG A 1 83 ? -10.910 6.097 -0.671 1.00 96.00 83 ARG A CA 1
ATOM 641 C C . ARG A 1 83 ? -11.385 5.077 0.363 1.00 96.00 83 ARG A C 1
ATOM 643 O O . ARG A 1 83 ? -11.801 5.473 1.454 1.00 96.00 83 ARG A O 1
ATOM 650 N N . ARG A 1 84 ? -11.344 3.783 0.033 1.00 97.31 84 ARG A N 1
ATOM 651 C CA . ARG A 1 84 ? -11.792 2.706 0.929 1.00 97.31 84 ARG A CA 1
ATOM 652 C C . ARG A 1 84 ? -10.852 2.554 2.123 1.00 97.31 84 ARG A C 1
ATOM 654 O O . ARG A 1 84 ? -11.332 2.567 3.256 1.00 97.31 84 ARG A O 1
ATOM 661 N N . GLY A 1 85 ? -9.539 2.554 1.891 1.00 97.69 85 GLY A N 1
ATOM 662 C CA . GLY A 1 85 ? -8.544 2.495 2.968 1.00 97.69 85 GLY A CA 1
ATOM 663 C C . GLY A 1 85 ? -8.581 3.696 3.904 1.00 97.69 85 GLY A C 1
ATOM 664 O O . GLY A 1 85 ? -8.592 3.532 5.124 1.00 97.69 85 GLY A O 1
ATOM 665 N N . ALA A 1 86 ? -8.693 4.910 3.358 1.00 97.44 86 ALA A N 1
ATOM 666 C CA . ALA A 1 86 ? -8.821 6.118 4.168 1.00 97.44 86 ALA A CA 1
ATOM 667 C C . ALA A 1 86 ? -10.098 6.091 5.027 1.00 97.44 86 ALA A C 1
ATOM 669 O O . ALA A 1 86 ? -10.057 6.400 6.219 1.00 97.44 86 ALA A O 1
ATOM 670 N N . LYS A 1 87 ? -11.230 5.660 4.450 1.00 97.75 87 LYS A N 1
ATOM 671 C CA . LYS A 1 87 ? -12.490 5.494 5.189 1.00 97.75 87 LYS A CA 1
ATOM 672 C C . LYS A 1 87 ? -12.356 4.465 6.314 1.00 97.75 87 LYS A C 1
ATOM 674 O O . LYS A 1 87 ? -12.883 4.695 7.404 1.00 97.75 87 LYS A O 1
ATOM 679 N N . TRP A 1 88 ? -11.652 3.359 6.074 1.00 97.88 88 TRP A N 1
ATOM 680 C CA . TRP A 1 88 ? -11.394 2.354 7.101 1.00 97.88 88 TRP A CA 1
ATOM 681 C C . TRP A 1 88 ? -10.540 2.909 8.249 1.00 97.88 88 TRP A C 1
ATOM 683 O O . TRP A 1 88 ? -10.902 2.726 9.410 1.00 97.88 88 TRP A O 1
ATOM 693 N N . LEU A 1 89 ? -9.472 3.664 7.960 1.00 96.94 89 LEU A N 1
ATOM 694 C CA . LEU A 1 89 ? -8.651 4.293 9.006 1.00 96.94 89 LEU A CA 1
ATOM 695 C C . LEU A 1 89 ? -9.462 5.252 9.883 1.00 96.94 89 LEU A C 1
ATOM 697 O O . LEU A 1 89 ? -9.358 5.198 11.107 1.00 96.94 89 LEU A O 1
ATOM 701 N N . VAL A 1 90 ? -10.317 6.082 9.276 1.00 96.06 90 VAL A N 1
ATOM 702 C CA . VAL A 1 90 ? -11.217 6.978 10.022 1.00 96.06 90 VAL A CA 1
ATOM 703 C C . VAL A 1 90 ? -12.187 6.178 10.901 1.00 96.06 90 VAL A C 1
ATOM 705 O O . VAL A 1 90 ? -12.399 6.536 12.057 1.00 96.06 90 VAL A O 1
ATOM 708 N N . LYS A 1 91 ? -12.736 5.061 10.397 1.00 96.31 91 LYS A N 1
ATOM 709 C CA . LYS A 1 91 ? -13.609 4.149 11.166 1.00 96.31 91 LYS A CA 1
ATOM 710 C C . LYS A 1 91 ? -12.890 3.547 12.384 1.00 96.31 91 LYS A C 1
ATOM 712 O O . LYS A 1 91 ? -13.539 3.308 13.398 1.00 96.31 91 LYS A O 1
ATOM 717 N N . MET A 1 92 ? -11.581 3.302 12.292 1.00 95.25 92 MET A N 1
ATOM 718 C CA . MET A 1 92 ? -10.769 2.711 13.366 1.00 95.25 92 MET A CA 1
ATOM 719 C C . MET A 1 92 ? -10.224 3.728 14.378 1.00 95.25 92 MET A C 1
ATOM 721 O O . MET A 1 92 ? -9.560 3.337 15.339 1.00 95.25 92 MET A O 1
ATOM 725 N N . GLN A 1 93 ? -10.488 5.025 14.201 1.00 94.19 93 GLN A N 1
ATOM 726 C CA . GLN A 1 93 ? -10.010 6.048 15.125 1.00 94.19 93 GLN A CA 1
ATOM 727 C C . GLN A 1 93 ? -10.638 5.879 16.519 1.00 94.19 93 GLN A C 1
ATOM 729 O O . GLN A 1 93 ? -11.857 5.788 16.678 1.00 94.19 93 GLN A O 1
ATOM 734 N N . ASN A 1 94 ? -9.808 5.891 17.566 1.00 92.31 94 ASN A N 1
ATOM 735 C CA . ASN A 1 94 ? -10.302 5.852 18.940 1.00 92.31 94 ASN A CA 1
ATOM 736 C C . ASN A 1 94 ? -11.105 7.117 19.274 1.00 92.31 94 ASN A C 1
ATOM 738 O O . ASN A 1 94 ? -10.778 8.216 18.830 1.00 92.31 94 ASN A O 1
ATOM 742 N N . LYS A 1 95 ? -12.066 7.009 20.203 1.00 87.38 95 LYS A N 1
ATOM 743 C CA . LYS A 1 95 ? -12.870 8.152 20.695 1.00 87.38 95 LYS A CA 1
ATOM 744 C C . LYS A 1 95 ? -12.045 9.337 21.216 1.00 87.38 95 LYS A C 1
ATOM 746 O O . LYS A 1 95 ? -12.547 10.451 21.272 1.00 87.38 95 LYS A O 1
ATOM 751 N N . LYS A 1 96 ? -10.800 9.098 21.638 1.00 87.06 96 LYS A N 1
ATOM 752 C CA . LYS A 1 96 ? -9.881 10.134 22.137 1.00 87.06 96 LYS A CA 1
ATOM 753 C C . LYS A 1 96 ? -9.106 10.854 21.023 1.00 87.06 96 LYS A C 1
ATOM 755 O O . LYS A 1 96 ? -8.287 11.709 21.340 1.00 87.06 96 LYS A O 1
ATOM 760 N N . GLY A 1 97 ? -9.330 10.507 19.752 1.00 67.19 97 GLY A N 1
ATOM 761 C CA . GLY A 1 97 ? -8.669 11.131 18.604 1.00 67.19 97 GLY A CA 1
ATOM 762 C C . GLY A 1 97 ? -7.166 10.851 18.498 1.00 67.19 97 GLY A C 1
ATOM 763 O O . GLY A 1 97 ? -6.493 11.514 17.716 1.00 67.19 97 GLY A O 1
ATOM 764 N N . LYS A 1 98 ? -6.652 9.896 19.282 1.00 54.75 98 LYS A N 1
ATOM 765 C CA . LYS A 1 98 ? -5.271 9.405 19.244 1.00 54.75 98 LYS A CA 1
AT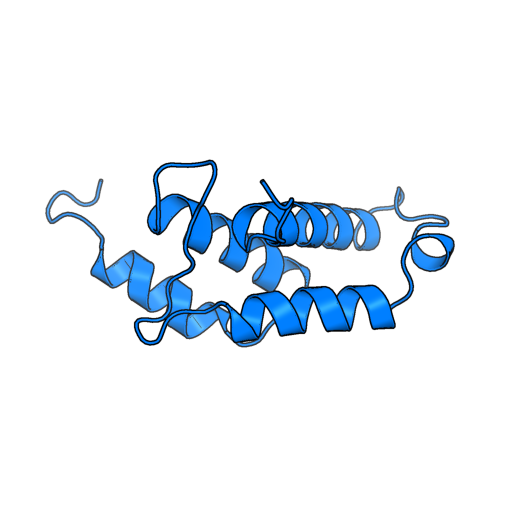OM 766 C C . LYS A 1 98 ? -5.245 7.938 18.850 1.00 54.75 98 LYS A C 1
ATOM 768 O O . LYS A 1 98 ? -6.068 7.170 19.410 1.00 54.75 98 LYS A O 1
#

InterPro domains:
  IPR008930 Terpenoid cyclases/protein prenyltransferase alpha-alpha toroid [SSF48239] (1-97)
  IPR032696 Squalene cyclase, C-terminal [PF13243] (2-97)

Sequence (98 aa):
MNDTPTADVTARVMELVGRLIESEQGEGLAQWMPLEVLARGLAYLQNEQEEDGCWWGRWGVNYIHGTCGALMAMLTMQGEEIRRGAKWLVKMQNKKGK